Protein AF-X1MS40-F1 (afdb_monomer)

Radius of gyration: 13.95 Å; Cα contacts (8 Å, |Δi|>4): 149; chains: 1; bounding box: 38×34×34 Å

Structure (mmCIF, N/CA/C/O backbone):
data_AF-X1MS40-F1
#
_entry.id   AF-X1MS40-F1
#
loop_
_atom_site.group_PDB
_atom_site.id
_atom_site.type_symbol
_atom_site.label_atom_id
_atom_site.label_alt_id
_atom_site.label_comp_id
_atom_site.label_asym_id
_atom_site.label_entity_id
_atom_site.label_seq_id
_atom_site.pdbx_PDB_ins_code
_atom_site.Cartn_x
_atom_site.Cartn_y
_atom_site.Cartn_z
_atom_site.occupancy
_atom_site.B_iso_or_equiv
_atom_site.auth_seq_id
_atom_site.auth_comp_id
_atom_site.auth_asym_id
_atom_site.auth_atom_id
_atom_site.pdbx_PDB_model_num
ATOM 1 N N . MET A 1 1 ? -10.978 -19.284 -6.920 1.00 46.62 1 MET A N 1
ATOM 2 C CA . MET A 1 1 ? -9.759 -20.049 -7.272 1.00 46.62 1 MET A CA 1
ATOM 3 C C . MET A 1 1 ? -8.604 -19.057 -7.300 1.00 46.62 1 MET A C 1
ATOM 5 O O . MET A 1 1 ? -8.518 -18.299 -8.253 1.00 46.62 1 MET A O 1
ATOM 9 N N . ALA A 1 2 ? -7.785 -19.003 -6.249 1.00 55.41 2 ALA A N 1
ATOM 10 C CA . ALA A 1 2 ? -6.669 -18.055 -6.115 1.00 55.41 2 ALA A CA 1
ATOM 11 C C . ALA A 1 2 ? -5.334 -18.782 -5.861 1.00 55.41 2 ALA A C 1
ATOM 13 O O . ALA A 1 2 ? -4.418 -18.236 -5.257 1.00 55.41 2 ALA A O 1
ATOM 14 N N . ASP A 1 3 ? -5.210 -20.031 -6.309 1.00 54.56 3 ASP A N 1
ATOM 15 C CA . ASP A 1 3 ? -4.185 -20.942 -5.786 1.00 54.56 3 ASP A CA 1
ATOM 16 C C . ASP A 1 3 ? -2.796 -20.800 -6.429 1.00 54.56 3 ASP A C 1
ATOM 18 O O . ASP A 1 3 ? -1.994 -21.716 -6.300 1.00 54.56 3 ASP A O 1
ATOM 22 N N . ASN A 1 4 ? -2.472 -19.695 -7.121 1.00 70.81 4 ASN A N 1
ATOM 23 C CA . ASN A 1 4 ? -1.111 -19.490 -7.655 1.00 70.81 4 ASN A CA 1
ATOM 24 C C . ASN A 1 4 ? -0.761 -18.044 -8.069 1.00 70.81 4 ASN A C 1
ATOM 26 O O . ASN A 1 4 ? -0.018 -17.832 -9.029 1.00 70.81 4 ASN A O 1
ATOM 30 N N . VAL A 1 5 ? -1.268 -17.021 -7.375 1.00 82.62 5 VAL A N 1
ATOM 31 C CA . VAL A 1 5 ? -0.766 -15.655 -7.610 1.00 82.62 5 VAL A CA 1
ATOM 32 C C . VAL A 1 5 ? 0.569 -15.478 -6.885 1.00 82.62 5 VAL A C 1
ATOM 34 O O . VAL A 1 5 ? 0.642 -15.580 -5.665 1.00 82.62 5 VAL A O 1
ATOM 37 N N . SER A 1 6 ? 1.635 -15.203 -7.640 1.00 90.00 6 SER A N 1
ATOM 38 C CA . SER A 1 6 ? 2.939 -14.828 -7.087 1.00 90.00 6 SER A CA 1
ATOM 39 C C . SER A 1 6 ? 3.098 -13.313 -7.136 1.00 90.00 6 SER A C 1
ATOM 41 O O . SER A 1 6 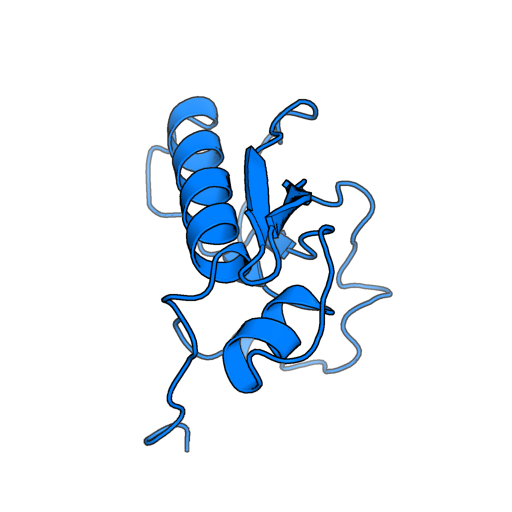? 3.209 -12.741 -8.218 1.00 90.00 6 SER A O 1
ATOM 43 N N . PHE A 1 7 ? 3.163 -12.671 -5.972 1.00 94.94 7 PHE A N 1
ATOM 44 C CA . PHE A 1 7 ? 3.376 -11.230 -5.873 1.00 94.94 7 PHE A CA 1
A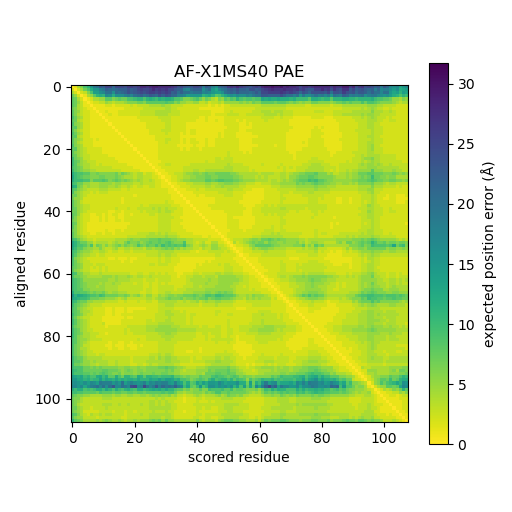TOM 45 C C . PHE A 1 7 ? 4.853 -10.833 -5.870 1.00 94.94 7 PHE A C 1
ATOM 47 O O . PHE A 1 7 ? 5.707 -11.467 -5.245 1.00 94.94 7 PHE A O 1
ATOM 54 N N . HIS A 1 8 ? 5.143 -9.699 -6.499 1.00 96.50 8 HIS A N 1
ATOM 55 C CA . HIS A 1 8 ? 6.433 -9.024 -6.474 1.00 96.50 8 HIS A CA 1
ATOM 56 C C . HIS A 1 8 ? 6.586 -8.194 -5.190 1.00 96.50 8 HIS A C 1
ATOM 58 O O . HIS A 1 8 ? 6.509 -6.972 -5.195 1.00 96.50 8 HIS A O 1
ATOM 64 N N . THR A 1 9 ? 6.824 -8.868 -4.063 1.00 95.81 9 THR A N 1
ATOM 65 C CA . THR A 1 9 ? 6.884 -8.243 -2.722 1.00 95.81 9 THR A CA 1
ATOM 66 C C . THR A 1 9 ? 8.265 -7.713 -2.316 1.00 95.81 9 THR A C 1
ATOM 68 O O . THR A 1 9 ? 8.450 -7.266 -1.182 1.00 95.81 9 THR A O 1
ATOM 71 N N . ARG A 1 10 ? 9.247 -7.787 -3.223 1.00 96.69 10 ARG A N 1
ATOM 72 C CA . ARG A 1 10 ? 10.654 -7.407 -2.988 1.00 96.69 10 ARG A CA 1
ATOM 73 C C . ARG A 1 10 ? 11.120 -6.207 -3.816 1.00 96.69 10 ARG A C 1
ATOM 75 O O . ARG A 1 10 ? 12.311 -5.924 -3.834 1.00 96.69 10 ARG A O 1
ATOM 82 N N . THR A 1 11 ? 10.213 -5.544 -4.529 1.00 97.38 11 THR A N 1
ATOM 83 C CA . THR A 1 11 ? 10.528 -4.273 -5.191 1.00 97.38 11 THR A CA 1
ATOM 84 C C . THR A 1 11 ? 10.644 -3.160 -4.154 1.00 97.38 11 THR A C 1
ATOM 86 O O . THR A 1 11 ? 10.080 -3.258 -3.058 1.00 97.38 11 THR A O 1
ATOM 89 N N . ALA A 1 12 ? 11.324 -2.071 -4.501 1.00 97.75 12 ALA A N 1
ATOM 90 C CA . ALA A 1 12 ? 11.439 -0.894 -3.648 1.00 97.75 12 ALA A CA 1
ATOM 91 C C . ALA A 1 12 ? 10.059 -0.345 -3.244 1.00 97.75 12 ALA A C 1
ATOM 93 O O . ALA A 1 12 ? 9.843 -0.002 -2.079 1.00 97.75 12 ALA A O 1
ATOM 94 N N . LEU A 1 13 ? 9.102 -0.328 -4.181 1.00 97.62 13 LEU A N 1
ATOM 95 C CA . LEU A 1 13 ? 7.726 0.101 -3.917 1.00 97.62 13 LEU A CA 1
ATOM 96 C C . LEU A 1 13 ? 6.987 -0.853 -2.973 1.00 97.62 13 LEU A C 1
ATOM 98 O O . LEU A 1 13 ? 6.352 -0.390 -2.027 1.00 97.62 13 LEU A O 1
ATOM 102 N N . ALA A 1 14 ? 7.106 -2.170 -3.159 1.00 97.31 14 ALA A N 1
ATOM 103 C CA . ALA A 1 14 ? 6.468 -3.140 -2.270 1.00 97.31 14 ALA A CA 1
ATOM 104 C C . ALA A 1 14 ? 7.054 -3.095 -0.847 1.00 97.31 14 ALA A C 1
ATOM 106 O O . ALA A 1 14 ? 6.328 -3.187 0.146 1.00 97.31 14 ALA A O 1
ATOM 107 N N . GLU A 1 15 ? 8.367 -2.906 -0.716 1.00 97.88 15 GLU A N 1
ATOM 108 C CA . GLU A 1 15 ? 8.994 -2.706 0.590 1.00 97.88 15 GLU A CA 1
ATOM 109 C C . GLU A 1 15 ? 8.576 -1.383 1.237 1.00 97.88 15 GLU A C 1
ATOM 111 O O . GLU A 1 15 ? 8.334 -1.338 2.447 1.00 97.88 15 GLU A O 1
ATOM 116 N N . GLY A 1 16 ? 8.457 -0.315 0.448 1.00 97.69 16 GLY A N 1
ATOM 117 C CA . GLY A 1 16 ? 7.942 0.971 0.903 1.00 97.69 16 GLY A CA 1
ATOM 118 C C . GLY A 1 16 ? 6.493 0.888 1.383 1.00 97.69 16 GLY A C 1
ATOM 119 O O . GLY A 1 16 ? 6.185 1.378 2.467 1.00 97.69 16 GLY A O 1
ATOM 120 N N . LEU A 1 17 ? 5.632 0.171 0.658 1.00 97.75 17 LEU A N 1
ATOM 121 C CA . LEU A 1 17 ? 4.257 -0.120 1.067 1.00 97.75 17 LEU A CA 1
ATOM 122 C C . LEU A 1 17 ? 4.212 -0.843 2.422 1.00 97.75 17 LEU A C 1
ATOM 124 O O . LEU A 1 17 ? 3.475 -0.450 3.327 1.00 97.75 17 LEU A O 1
ATOM 128 N N . ARG A 1 18 ? 5.053 -1.869 2.609 1.00 97.19 18 ARG A N 1
ATOM 129 C CA . ARG A 1 18 ? 5.163 -2.582 3.896 1.00 97.19 18 ARG A CA 1
ATOM 130 C C . ARG A 1 18 ? 5.627 -1.661 5.022 1.00 97.19 18 ARG A C 1
ATOM 132 O O . ARG A 1 18 ? 5.148 -1.788 6.148 1.00 97.19 18 ARG A O 1
ATOM 139 N N . LYS A 1 19 ? 6.564 -0.748 4.752 1.00 97.75 19 LYS A N 1
ATOM 140 C CA . LYS A 1 19 ? 7.002 0.263 5.729 1.00 97.75 19 LYS A CA 1
ATOM 141 C C . LYS A 1 19 ? 5.864 1.226 6.073 1.00 97.75 19 LYS A C 1
ATOM 143 O O . LYS A 1 19 ? 5.683 1.510 7.254 1.00 97.75 19 LYS A O 1
ATOM 148 N N . LEU A 1 20 ? 5.082 1.665 5.086 1.00 96.88 20 LEU A N 1
ATOM 149 C CA . LEU A 1 20 ? 3.936 2.553 5.286 1.00 96.88 20 LEU A CA 1
ATOM 150 C C . LEU A 1 20 ? 2.900 1.907 6.212 1.00 96.88 20 LEU A C 1
ATOM 152 O O . LEU A 1 20 ? 2.532 2.501 7.225 1.00 96.88 20 LEU A O 1
ATOM 156 N N . PHE A 1 21 ? 2.514 0.654 5.953 1.00 95.62 21 PHE A N 1
ATOM 157 C CA . PHE A 1 21 ? 1.565 -0.051 6.819 1.00 95.62 21 PHE A CA 1
ATOM 158 C C . PHE A 1 21 ? 2.107 -0.325 8.224 1.00 95.62 21 PHE A C 1
ATOM 160 O O . PHE A 1 21 ? 1.359 -0.196 9.188 1.00 95.62 21 PHE A O 1
ATOM 167 N N . LYS A 1 22 ? 3.407 -0.608 8.379 1.00 94.50 22 LYS A N 1
ATOM 168 C CA . LYS A 1 22 ? 4.030 -0.724 9.710 1.00 94.50 22 LYS A CA 1
ATOM 169 C C . LYS A 1 22 ? 3.993 0.590 10.491 1.00 94.50 22 LYS A C 1
ATOM 171 O O . LYS A 1 22 ? 3.753 0.576 11.695 1.00 94.50 22 LYS A O 1
ATOM 176 N N . GLN A 1 23 ? 4.228 1.727 9.832 1.00 95.12 23 GLN A N 1
ATOM 177 C CA . GLN A 1 23 ? 4.106 3.032 10.486 1.00 95.12 23 GLN A CA 1
ATOM 178 C C . GLN A 1 23 ? 2.653 3.329 10.875 1.00 95.12 23 GLN A C 1
ATOM 180 O O . GLN A 1 23 ? 2.408 3.814 11.979 1.00 95.12 23 GLN A O 1
ATOM 185 N N . LEU A 1 24 ? 1.692 3.009 10.002 1.00 94.12 24 LEU A N 1
ATOM 186 C CA . LEU A 1 24 ? 0.267 3.145 10.309 1.00 94.12 24 LEU A CA 1
ATOM 187 C C . LEU A 1 24 ? -0.132 2.282 11.506 1.00 94.12 24 LEU A C 1
ATOM 189 O O . LEU A 1 24 ? -0.736 2.799 12.438 1.00 94.12 24 LEU A O 1
ATOM 193 N N . GLU A 1 25 ? 0.250 1.005 11.531 1.00 92.88 25 GLU A N 1
ATOM 194 C CA . GLU A 1 25 ? -0.028 0.093 12.647 1.00 92.88 25 GLU A CA 1
ATOM 195 C C . GLU A 1 25 ? 0.456 0.672 13.986 1.00 92.88 25 GLU A C 1
ATOM 197 O O . GLU A 1 25 ? -0.308 0.740 14.953 1.00 92.88 25 GLU A O 1
ATOM 202 N N . GLN A 1 26 ? 1.699 1.166 14.025 1.00 92.19 26 GLN A N 1
ATOM 203 C CA . GLN A 1 26 ? 2.286 1.780 15.219 1.00 92.19 26 GLN A CA 1
ATOM 204 C C . GLN A 1 26 ? 1.532 3.040 15.659 1.00 92.19 26 GLN A C 1
ATOM 206 O O . GLN A 1 26 ? 1.269 3.220 16.849 1.00 92.19 26 GLN A O 1
ATOM 211 N N . ARG A 1 27 ? 1.166 3.916 14.715 1.00 93.44 27 ARG A N 1
ATOM 212 C CA . ARG A 1 27 ? 0.489 5.187 15.018 1.00 93.44 27 ARG A CA 1
ATOM 213 C C . ARG A 1 27 ? -0.974 4.999 15.408 1.00 93.44 27 ARG A C 1
ATOM 215 O O . ARG A 1 27 ? -1.473 5.730 16.257 1.00 93.44 27 ARG A O 1
ATOM 222 N N . LEU A 1 28 ? -1.653 4.016 14.823 1.00 92.44 28 LEU A N 1
ATOM 223 C CA . LEU A 1 28 ? -3.064 3.748 15.090 1.00 92.44 28 LEU A CA 1
ATOM 224 C C . LEU A 1 28 ? -3.299 3.055 16.438 1.00 92.44 28 LEU A C 1
ATOM 226 O O . LEU A 1 28 ? -4.431 3.062 16.919 1.00 92.44 28 LEU A O 1
ATOM 230 N N . SER A 1 29 ? -2.257 2.487 17.067 1.00 88.75 29 SER A N 1
ATOM 231 C CA . SER A 1 29 ? -2.360 1.805 18.370 1.00 88.75 29 SER A CA 1
ATOM 232 C C . SER A 1 29 ? -3.515 0.793 18.405 1.00 88.75 29 SER A C 1
ATOM 234 O O . SER A 1 29 ? -4.340 0.778 19.326 1.00 88.75 29 SER A O 1
ATOM 236 N N . LEU A 1 30 ? -3.613 -0.015 17.345 1.00 88.19 30 LEU A N 1
ATOM 237 C CA . LEU A 1 30 ? -4.723 -0.939 17.132 1.00 88.19 30 LEU A CA 1
ATOM 238 C C . LEU A 1 30 ? -4.810 -1.962 18.275 1.00 88.19 30 LEU A C 1
ATOM 240 O O . LEU A 1 30 ? -3.814 -2.547 18.690 1.00 88.19 30 LEU A O 1
ATOM 244 N N . ARG A 1 31 ? -6.027 -2.206 18.774 1.00 88.50 31 ARG A N 1
ATOM 245 C CA . ARG A 1 31 ? -6.287 -3.224 19.815 1.00 88.50 31 ARG A CA 1
ATOM 246 C C . ARG A 1 31 ? -6.508 -4.624 19.246 1.00 88.50 31 ARG A C 1
ATOM 248 O O . ARG A 1 31 ? -6.494 -5.599 19.989 1.00 88.50 31 ARG A O 1
ATOM 255 N N . GLN A 1 32 ? -6.765 -4.700 17.949 1.00 90.88 32 GLN A N 1
ATOM 256 C CA . GLN A 1 32 ? -7.030 -5.916 17.197 1.00 90.88 32 GLN A CA 1
ATOM 257 C C . GLN A 1 32 ? -6.552 -5.713 15.754 1.00 90.88 32 GLN A C 1
ATOM 259 O O . GLN A 1 32 ? -6.473 -4.559 15.318 1.00 90.88 32 GLN A O 1
ATOM 264 N N . PRO A 1 33 ? -6.257 -6.789 15.007 1.00 93.00 33 PRO A N 1
ATOM 265 C CA . PRO A 1 33 ? -5.922 -6.683 13.592 1.00 93.00 33 PRO A CA 1
ATOM 266 C C . PRO A 1 33 ? -6.995 -5.918 12.807 1.00 93.00 33 PRO A C 1
ATOM 268 O O . PRO A 1 33 ? -8.191 -6.071 13.063 1.00 93.00 33 PRO A O 1
ATOM 271 N N . LEU A 1 34 ? -6.556 -5.101 11.851 1.00 93.94 34 LEU A N 1
ATOM 272 C CA . LEU A 1 34 ? -7.420 -4.343 10.951 1.00 93.94 34 LEU A CA 1
ATOM 273 C C . LEU A 1 34 ? -7.128 -4.774 9.517 1.00 93.94 34 LEU A C 1
ATOM 275 O O . LEU A 1 34 ? -6.019 -4.570 9.028 1.00 93.94 34 LEU A O 1
ATOM 279 N N . THR A 1 35 ? -8.121 -5.362 8.856 1.00 94.94 35 THR A N 1
ATOM 280 C CA . THR A 1 35 ? -8.022 -5.696 7.433 1.00 94.94 35 THR A CA 1
ATOM 281 C C . THR A 1 35 ? -7.998 -4.416 6.606 1.00 94.94 35 THR A C 1
ATOM 283 O O . THR A 1 35 ? -8.790 -3.499 6.843 1.00 94.94 35 THR A O 1
ATOM 286 N N . VAL A 1 36 ? -7.089 -4.373 5.634 1.00 94.94 36 VAL A N 1
ATOM 287 C CA . VAL A 1 36 ? -6.965 -3.285 4.667 1.00 94.94 36 VAL A CA 1
ATOM 288 C C . VAL A 1 36 ? -7.040 -3.875 3.265 1.00 94.94 36 VAL A C 1
ATOM 290 O O . VAL A 1 36 ? -6.277 -4.786 2.946 1.00 94.94 36 VAL A O 1
ATOM 293 N N . TYR A 1 37 ? -7.939 -3.353 2.438 1.00 94.69 37 TYR A N 1
ATOM 294 C CA . TYR A 1 37 ? -8.054 -3.717 1.030 1.00 94.69 37 TYR A CA 1
ATOM 295 C C . TYR A 1 37 ? -7.245 -2.731 0.199 1.00 94.69 37 TYR A C 1
ATOM 297 O O . TYR A 1 37 ? -7.516 -1.532 0.215 1.00 94.69 37 TYR A O 1
ATOM 305 N N . LEU A 1 38 ? -6.235 -3.240 -0.501 1.00 94.75 38 LEU A N 1
ATOM 306 C CA . LEU A 1 38 ? -5.379 -2.458 -1.383 1.00 94.75 38 LEU A CA 1
ATOM 307 C C . LEU A 1 38 ? -5.953 -2.458 -2.799 1.00 94.75 38 LEU A C 1
ATOM 309 O O . LEU A 1 38 ? -6.262 -3.516 -3.348 1.00 94.75 38 LEU A O 1
ATOM 313 N N . ALA A 1 39 ? -6.016 -1.284 -3.413 1.00 93.25 39 ALA A N 1
ATOM 314 C CA . ALA A 1 39 ? -6.491 -1.108 -4.773 1.00 93.25 39 ALA A CA 1
ATOM 315 C C . ALA A 1 39 ? -5.495 -0.293 -5.613 1.00 93.25 39 ALA A C 1
ATOM 317 O O . ALA A 1 39 ? -4.340 -0.066 -5.236 1.00 93.25 39 ALA A O 1
ATOM 318 N N . GLY A 1 40 ? -5.944 0.106 -6.801 1.00 92.25 40 GLY A N 1
ATOM 319 C CA . GLY A 1 40 ? -5.248 1.094 -7.610 1.00 92.25 40 GLY A CA 1
ATOM 320 C C . GLY A 1 40 ? -3.921 0.618 -8.189 1.00 92.25 40 GLY A C 1
ATOM 321 O O . GLY A 1 40 ? -3.691 -0.567 -8.456 1.00 92.25 40 GLY A O 1
ATOM 322 N N . GLY A 1 41 ? -3.038 1.581 -8.448 1.00 94.56 41 GLY A N 1
ATOM 323 C CA . GLY A 1 41 ? -1.761 1.301 -9.093 1.00 94.56 41 GLY A CA 1
ATOM 324 C C . GLY A 1 41 ? -0.857 0.401 -8.257 1.00 94.56 41 GLY A C 1
ATOM 325 O O . GLY A 1 41 ? -0.135 -0.419 -8.824 1.00 94.56 41 GLY A O 1
ATOM 326 N N . MET A 1 42 ? -0.919 0.534 -6.930 1.00 95.75 42 MET A N 1
ATOM 327 C CA . MET A 1 42 ? -0.048 -0.199 -6.021 1.00 95.75 42 MET A CA 1
ATOM 328 C C . MET A 1 42 ? -0.420 -1.683 -5.997 1.00 95.75 42 MET A C 1
ATOM 330 O O . MET A 1 42 ? 0.465 -2.533 -6.071 1.00 95.75 42 MET A O 1
ATOM 334 N N . ALA A 1 43 ? -1.718 -2.012 -6.020 1.00 94.38 43 ALA A N 1
ATOM 335 C CA . ALA A 1 43 ? -2.164 -3.391 -6.209 1.00 94.38 43 ALA A CA 1
ATOM 336 C C . ALA A 1 43 ? -1.635 -3.972 -7.533 1.00 94.38 43 ALA A C 1
ATOM 338 O O . ALA A 1 43 ? -1.025 -5.038 -7.543 1.00 94.38 43 ALA A O 1
ATOM 339 N N . VAL A 1 44 ? -1.775 -3.242 -8.648 1.00 94.69 44 VAL A N 1
ATOM 340 C CA . VAL A 1 44 ? -1.255 -3.669 -9.965 1.00 94.69 44 VAL A CA 1
ATOM 341 C C . VAL A 1 44 ? 0.271 -3.829 -9.957 1.00 94.69 44 VAL A C 1
ATOM 343 O O . VAL A 1 44 ? 0.800 -4.734 -10.610 1.00 94.69 44 VAL A O 1
ATOM 346 N N . HIS A 1 45 ? 0.997 -2.985 -9.218 1.00 96.50 45 HIS A N 1
ATOM 347 C CA . HIS A 1 45 ? 2.444 -3.111 -9.063 1.00 96.50 45 HIS A CA 1
ATOM 348 C C . HIS A 1 45 ? 2.823 -4.457 -8.437 1.00 96.50 45 HIS A C 1
ATOM 350 O O . HIS A 1 45 ? 3.707 -5.132 -8.958 1.00 96.50 45 HIS A O 1
ATOM 356 N N . LEU A 1 46 ? 2.124 -4.897 -7.387 1.00 96.00 46 LEU A N 1
ATOM 357 C CA . LEU A 1 46 ? 2.401 -6.190 -6.754 1.00 96.00 46 LEU A CA 1
ATOM 358 C C . LEU A 1 46 ? 2.241 -7.367 -7.725 1.00 96.00 46 LEU A C 1
ATOM 360 O O . LEU A 1 46 ? 3.001 -8.327 -7.638 1.00 96.00 46 LEU A O 1
ATOM 364 N N . TYR A 1 47 ? 1.312 -7.291 -8.679 1.00 94.94 47 TYR A N 1
ATOM 365 C CA . TYR A 1 47 ? 1.149 -8.322 -9.711 1.00 94.94 47 TYR A CA 1
ATOM 366 C C . TYR A 1 47 ? 2.219 -8.284 -10.809 1.00 94.94 47 TYR A C 1
ATOM 368 O O . TYR A 1 47 ? 2.498 -9.315 -11.411 1.00 94.94 47 TYR A O 1
ATOM 376 N N . THR A 1 48 ? 2.784 -7.113 -11.121 1.00 95.44 48 THR A N 1
ATOM 377 C CA . THR A 1 48 ? 3.513 -6.909 -12.392 1.00 95.44 48 THR A CA 1
ATOM 378 C C . THR A 1 48 ? 4.949 -6.416 -12.247 1.00 95.44 48 THR A C 1
ATOM 380 O O . THR A 1 48 ? 5.678 -6.404 -13.238 1.00 95.44 48 THR A O 1
ATOM 383 N N . ALA A 1 49 ? 5.334 -5.910 -11.073 1.00 95.25 49 ALA A N 1
ATOM 384 C CA . ALA A 1 49 ? 6.554 -5.132 -10.824 1.00 95.25 49 ALA A CA 1
ATOM 385 C C . ALA A 1 49 ? 6.778 -3.921 -11.757 1.00 95.25 49 ALA A C 1
ATOM 387 O O . ALA A 1 49 ? 7.832 -3.298 -11.703 1.00 95.25 49 ALA A O 1
ATOM 388 N N . SER A 1 50 ? 5.819 -3.583 -12.626 1.00 91.75 50 SER A N 1
ATOM 389 C CA . SER A 1 50 ? 6.058 -2.694 -13.773 1.00 91.75 50 SER A CA 1
ATOM 390 C C . SER A 1 50 ? 5.358 -1.344 -13.642 1.00 91.75 50 SER A C 1
ATOM 392 O O . SER A 1 50 ? 5.848 -0.337 -14.147 1.00 91.75 50 SER A O 1
ATOM 394 N N . ARG A 1 51 ? 4.199 -1.291 -12.972 1.00 89.56 51 ARG A N 1
ATOM 395 C CA . ARG A 1 51 ? 3.464 -0.034 -12.780 1.00 89.56 51 ARG A CA 1
ATOM 396 C C . ARG A 1 51 ? 4.087 0.773 -11.648 1.00 89.56 51 ARG A C 1
ATOM 398 O O . ARG A 1 51 ? 4.034 0.344 -10.505 1.00 89.56 51 ARG A O 1
ATOM 405 N N . VAL A 1 52 ? 4.630 1.945 -11.949 1.00 87.50 52 VAL A N 1
ATOM 406 C CA . VAL A 1 52 ? 5.163 2.864 -10.935 1.00 87.50 52 VAL A CA 1
ATOM 407 C C . VAL A 1 52 ? 4.063 3.838 -10.511 1.00 87.50 52 VAL A C 1
ATOM 409 O O . VAL A 1 52 ? 3.447 4.497 -11.344 1.00 87.50 52 VAL A O 1
ATOM 412 N N . THR A 1 53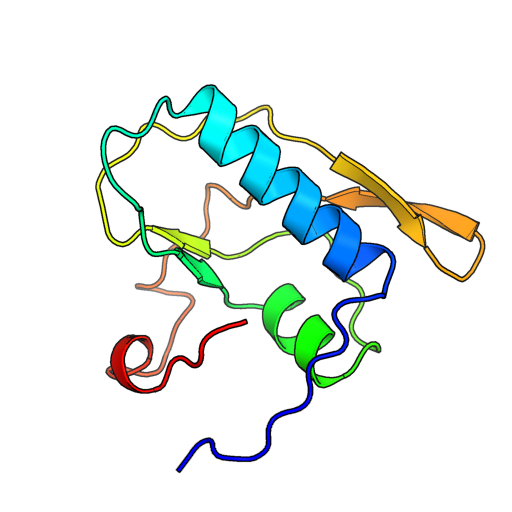 ? 3.794 3.884 -9.213 1.00 92.12 53 THR A N 1
ATOM 413 C CA . THR A 1 53 ? 2.819 4.750 -8.532 1.00 92.12 53 THR A CA 1
ATOM 414 C C . THR A 1 53 ? 3.269 4.876 -7.083 1.00 92.12 53 THR A C 1
ATOM 416 O O . THR A 1 53 ? 3.972 3.999 -6.569 1.00 92.12 53 THR A O 1
ATOM 419 N N . THR A 1 54 ? 2.920 5.982 -6.444 1.00 94.50 54 THR A N 1
ATOM 420 C CA . THR A 1 54 ? 3.360 6.295 -5.083 1.00 94.50 54 THR A CA 1
ATOM 421 C C . THR A 1 54 ? 2.202 6.563 -4.128 1.00 94.50 54 THR A C 1
ATOM 423 O O . THR A 1 54 ? 2.377 6.461 -2.915 1.00 94.50 54 THR A O 1
ATOM 426 N N . ASP A 1 55 ? 1.021 6.836 -4.667 1.00 95.19 55 ASP A N 1
ATOM 427 C CA . ASP A 1 55 ? -0.256 6.843 -3.978 1.00 95.19 55 ASP A CA 1
ATOM 428 C C . ASP A 1 55 ? -0.704 5.415 -3.627 1.00 95.19 55 ASP A C 1
ATOM 430 O O . ASP A 1 55 ? -0.734 4.503 -4.457 1.00 95.19 55 ASP A O 1
ATOM 434 N N . VAL A 1 56 ? -1.027 5.213 -2.351 1.00 95.69 56 VAL A N 1
ATOM 435 C CA . VAL A 1 56 ? -1.602 3.972 -1.834 1.00 95.69 56 VAL A CA 1
ATOM 436 C C . VAL A 1 56 ? -3.101 4.168 -1.685 1.00 95.69 56 VAL A C 1
ATOM 438 O O . VAL A 1 56 ? -3.560 4.815 -0.744 1.00 95.69 56 VAL A O 1
ATOM 441 N N . ASP A 1 57 ? -3.842 3.562 -2.603 1.00 94.44 57 ASP A N 1
ATOM 442 C CA . ASP A 1 57 ? -5.295 3.453 -2.568 1.00 94.44 57 ASP A CA 1
ATOM 443 C C . ASP A 1 57 ? -5.700 2.305 -1.645 1.00 94.44 57 ASP A C 1
ATOM 445 O O . ASP A 1 57 ? -5.443 1.134 -1.951 1.00 94.44 57 ASP A O 1
ATOM 449 N N . ALA A 1 58 ? -6.307 2.621 -0.502 1.00 93.75 58 ALA A N 1
ATOM 450 C CA . ALA A 1 58 ? -6.658 1.607 0.480 1.00 93.75 58 ALA A CA 1
ATOM 451 C C . ALA A 1 58 ? -7.974 1.884 1.206 1.00 93.75 58 ALA A C 1
ATOM 453 O O . ALA A 1 58 ? -8.250 2.999 1.647 1.00 93.75 58 ALA A O 1
ATOM 454 N N . GLU A 1 59 ? -8.748 0.822 1.412 1.00 93.31 59 GLU A N 1
ATOM 455 C CA . GLU A 1 59 ? -9.912 0.818 2.291 1.00 93.31 59 GLU A CA 1
ATOM 456 C C . GLU A 1 59 ? -9.613 0.063 3.585 1.00 93.31 59 GLU A C 1
ATOM 458 O O . GLU A 1 59 ? -9.050 -1.028 3.576 1.00 93.31 59 GLU A O 1
ATOM 463 N N . PHE A 1 60 ? -10.059 0.617 4.709 1.00 93.56 60 PHE A N 1
ATOM 464 C CA . PHE A 1 60 ? -9.911 0.015 6.027 1.00 93.56 60 PHE A CA 1
ATOM 465 C C . PHE A 1 60 ? -11.238 -0.624 6.446 1.00 93.56 60 PHE A C 1
ATOM 467 O O . PHE A 1 60 ? -12.251 0.068 6.539 1.00 93.56 60 PHE A O 1
ATOM 474 N N . ALA A 1 61 ? -11.231 -1.915 6.793 1.00 92.75 61 ALA A N 1
ATOM 475 C CA . ALA A 1 61 ? -12.417 -2.671 7.228 1.00 92.75 61 ALA A CA 1
ATOM 476 C C . ALA A 1 61 ? -12.918 -2.287 8.642 1.00 92.75 61 ALA A C 1
ATOM 478 O O . ALA A 1 61 ? -13.532 -3.077 9.359 1.00 92.75 61 ALA A O 1
ATOM 479 N N . GLY A 1 62 ? -12.614 -1.071 9.087 1.00 91.25 62 GLY A N 1
ATOM 480 C CA . GLY A 1 62 ? -12.902 -0.554 10.411 1.00 91.25 62 GLY A CA 1
ATOM 481 C C . GLY A 1 62 ? -12.685 0.952 10.467 1.00 91.25 62 GLY A C 1
ATOM 482 O O . GLY A 1 62 ? -11.985 1.541 9.647 1.00 91.25 62 GLY A O 1
ATOM 483 N N . ARG A 1 63 ? -13.299 1.596 11.461 1.00 90.00 63 ARG A N 1
ATOM 484 C CA . ARG A 1 63 ? -13.181 3.045 11.648 1.00 90.00 63 ARG A CA 1
ATOM 485 C C . ARG A 1 63 ? -11.905 3.367 12.409 1.00 90.00 63 ARG A C 1
ATOM 487 O O . ARG A 1 63 ? -11.789 3.040 13.588 1.00 90.00 63 ARG A O 1
ATOM 494 N N . VAL A 1 64 ? -10.987 4.052 11.742 1.00 91.25 64 VAL A N 1
ATOM 495 C CA . VAL A 1 64 ? -9.743 4.559 12.321 1.00 91.25 64 VAL A CA 1
ATOM 496 C C . VAL A 1 64 ? -9.554 6.024 11.955 1.00 91.25 64 VAL A C 1
ATOM 498 O O . VAL A 1 64 ? -10.024 6.476 10.913 1.00 91.25 64 VAL A O 1
ATOM 501 N N . LEU A 1 6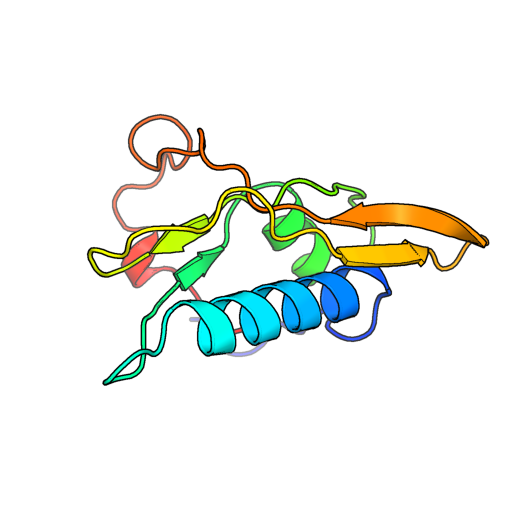5 ? -8.872 6.774 12.820 1.00 90.81 65 LEU A N 1
ATOM 502 C CA . LEU A 1 65 ? -8.431 8.125 12.496 1.00 90.81 65 LEU A CA 1
ATOM 503 C C . LEU A 1 65 ? -7.063 8.028 11.825 1.00 90.81 65 LEU A C 1
ATOM 505 O O . LEU A 1 65 ? -6.064 7.769 12.495 1.00 90.81 65 LEU A O 1
ATOM 509 N N . LEU A 1 66 ? -7.034 8.197 10.506 1.00 90.31 66 LEU A N 1
ATOM 510 C CA . LEU A 1 66 ? -5.800 8.085 9.741 1.00 90.31 66 LEU A CA 1
ATOM 511 C C . LEU A 1 66 ? -4.907 9.317 9.966 1.00 90.31 66 LE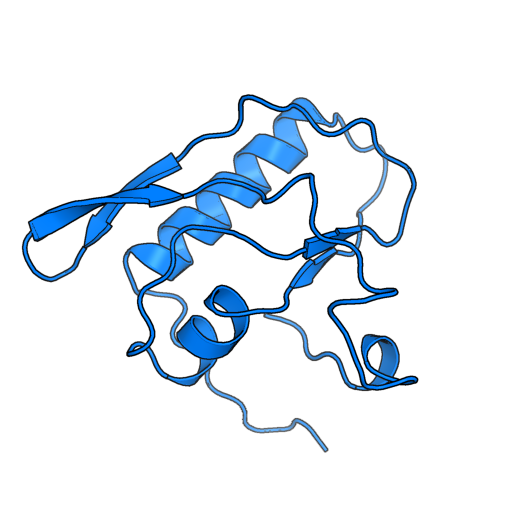U A C 1
ATOM 513 O O . LEU A 1 66 ? -5.378 10.446 9.801 1.00 90.31 66 LEU A O 1
ATOM 517 N N . PRO A 1 67 ? -3.626 9.132 10.326 1.00 89.56 67 PRO A N 1
ATOM 518 C CA . PRO A 1 67 ? -2.655 10.220 10.304 1.00 89.56 67 PRO A CA 1
ATOM 519 C C . PRO A 1 67 ? -2.420 10.688 8.858 1.00 89.56 67 PRO A C 1
ATOM 521 O O . PRO A 1 67 ? -2.278 9.868 7.954 1.00 89.56 67 PRO A O 1
ATOM 524 N N . GLN A 1 68 ? -2.365 12.003 8.639 1.00 82.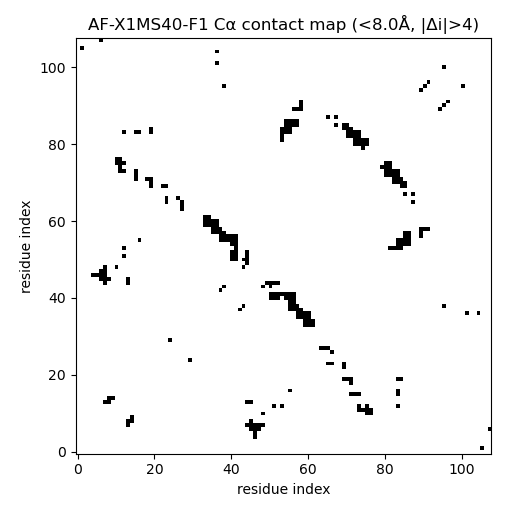44 68 GLN A N 1
ATOM 525 C CA . GLN A 1 68 ? -2.208 12.602 7.301 1.00 82.44 68 GLN A CA 1
ATOM 526 C C . GLN A 1 68 ? -0.742 12.720 6.848 1.00 82.44 68 GLN A C 1
ATOM 528 O O . GLN A 1 68 ? -0.470 13.079 5.709 1.00 82.44 68 GLN A O 1
ATOM 533 N N . ASP A 1 69 ? 0.205 12.438 7.738 1.00 88.50 69 ASP A N 1
ATOM 534 C CA . ASP A 1 69 ? 1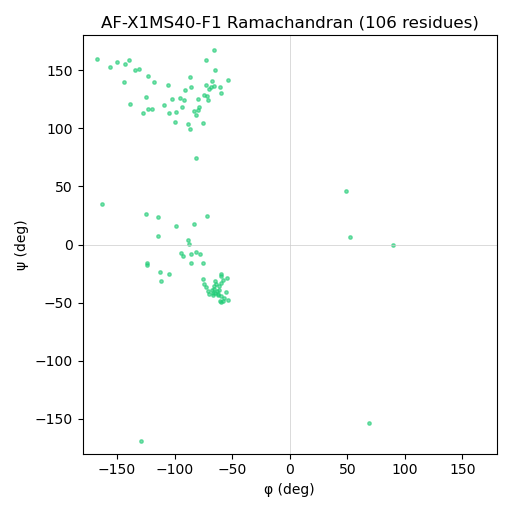.635 12.716 7.590 1.00 88.50 69 ASP A CA 1
ATOM 535 C C . ASP A 1 69 ? 2.492 11.438 7.522 1.00 88.50 69 ASP A C 1
ATOM 537 O O . ASP A 1 69 ? 3.677 11.448 7.860 1.00 88.50 69 ASP A O 1
ATOM 541 N N . VAL A 1 70 ? 1.902 10.310 7.114 1.00 91.50 70 VAL A N 1
ATOM 542 C CA . VAL A 1 70 ? 2.649 9.060 6.916 1.00 91.50 70 VAL A CA 1
ATOM 543 C C . VAL A 1 70 ? 3.218 9.032 5.507 1.00 91.50 70 VAL A C 1
ATOM 545 O O . VAL A 1 70 ? 2.529 8.703 4.543 1.00 91.50 70 VAL A O 1
ATOM 548 N N . LEU A 1 71 ? 4.499 9.380 5.422 1.00 95.94 71 LEU A N 1
ATOM 549 C CA . LEU A 1 71 ? 5.294 9.396 4.202 1.00 95.94 71 LEU A CA 1
ATOM 550 C C . LEU A 1 71 ? 6.451 8.404 4.334 1.00 95.94 71 LEU A C 1
ATOM 552 O O . LEU A 1 71 ? 7.078 8.298 5.393 1.00 95.94 71 LEU A O 1
ATOM 556 N N . VAL A 1 72 ? 6.741 7.675 3.258 1.00 97.75 72 VAL A N 1
ATOM 557 C CA . VAL A 1 72 ? 7.857 6.727 3.204 1.00 97.75 72 VAL A CA 1
ATOM 558 C C . VAL A 1 72 ? 8.725 7.019 1.994 1.00 97.75 72 VAL A C 1
ATOM 560 O O . VAL A 1 72 ? 8.317 6.778 0.860 1.00 97.75 72 VAL A O 1
ATOM 563 N N . ASP A 1 73 ? 9.951 7.465 2.248 1.00 97.94 73 ASP A N 1
ATOM 564 C CA . ASP A 1 73 ? 10.965 7.597 1.209 1.00 97.94 73 ASP A CA 1
ATOM 565 C C . ASP A 1 73 ? 11.427 6.217 0.726 1.00 97.94 73 ASP A C 1
ATOM 567 O O . ASP A 1 73 ? 11.750 5.318 1.516 1.00 97.94 73 ASP A O 1
ATOM 571 N N . VAL A 1 74 ? 11.499 6.062 -0.592 1.00 97.25 74 VAL A N 1
ATOM 572 C CA . VAL A 1 74 ? 12.070 4.896 -1.263 1.00 97.25 74 VAL A CA 1
ATOM 573 C C . VAL A 1 74 ? 12.978 5.344 -2.398 1.00 97.25 74 VAL A C 1
ATOM 575 O O . VAL A 1 74 ? 12.770 6.383 -3.016 1.00 97.25 74 VAL A O 1
ATOM 578 N N . VAL A 1 75 ? 13.992 4.538 -2.688 1.00 97.88 75 VAL A N 1
ATOM 579 C CA . VAL A 1 75 ? 14.803 4.683 -3.896 1.00 97.88 75 VAL A CA 1
ATOM 580 C C . VAL A 1 75 ? 14.449 3.505 -4.786 1.00 97.88 75 VAL A C 1
ATOM 582 O O . VAL A 1 75 ? 14.584 2.361 -4.352 1.00 97.88 75 VAL A O 1
ATOM 585 N N . LEU A 1 76 ? 13.938 3.790 -5.982 1.00 96.62 76 LEU A N 1
ATOM 586 C CA . LEU A 1 76 ? 13.578 2.773 -6.964 1.00 96.62 76 LEU A CA 1
ATOM 587 C C . LEU A 1 76 ? 14.818 2.020 -7.457 1.00 96.62 76 LEU A C 1
ATOM 589 O O . LEU A 1 76 ? 15.958 2.442 -7.256 1.00 96.62 76 LEU A O 1
ATOM 593 N N . GLU A 1 77 ? 14.591 0.908 -8.146 1.00 95.94 77 GLU A N 1
ATOM 594 C CA . GLU A 1 77 ? 15.639 0.046 -8.693 1.00 95.94 77 GLU A CA 1
ATOM 595 C C . GLU A 1 77 ? 16.565 0.775 -9.684 1.00 95.94 77 GLU A C 1
ATOM 597 O O . GLU A 1 77 ? 17.726 0.396 -9.832 1.00 95.94 77 GLU A O 1
ATOM 602 N N . ASP A 1 78 ? 16.078 1.836 -10.334 1.00 95.12 78 ASP A N 1
ATOM 603 C CA . ASP A 1 78 ? 16.849 2.695 -11.244 1.00 95.12 78 ASP A CA 1
ATOM 604 C C . ASP A 1 78 ? 17.584 3.856 -10.540 1.00 95.12 78 ASP A C 1
ATOM 606 O O . ASP A 1 78 ? 18.269 4.646 -11.190 1.00 95.12 78 ASP A O 1
ATOM 610 N N . GLY A 1 79 ? 17.468 3.957 -9.212 1.00 96.94 79 GLY A N 1
ATOM 611 C CA . GLY A 1 79 ? 18.065 5.017 -8.402 1.00 96.94 79 GLY A CA 1
ATOM 612 C C . GLY A 1 79 ? 17.181 6.254 -8.211 1.00 96.94 79 GLY A C 1
ATOM 613 O O . GLY A 1 79 ? 17.594 7.181 -7.512 1.00 96.94 79 GLY A O 1
ATOM 614 N N . THR A 1 80 ? 15.976 6.293 -8.786 1.00 97.00 80 THR A N 1
ATOM 615 C CA . THR A 1 80 ? 15.058 7.433 -8.653 1.00 97.00 80 THR A CA 1
ATOM 616 C C . THR A 1 80 ? 14.473 7.507 -7.236 1.00 97.00 80 THR A C 1
ATOM 618 O O . THR A 1 80 ? 13.852 6.539 -6.788 1.00 97.00 80 THR A O 1
ATOM 621 N N . PRO A 1 81 ? 14.607 8.635 -6.511 1.00 97.62 81 PRO A N 1
ATOM 622 C CA . PRO A 1 81 ? 13.938 8.820 -5.227 1.00 97.62 81 PRO A CA 1
ATOM 623 C C . PRO A 1 81 ? 12.433 9.053 -5.422 1.00 97.62 81 PRO A C 1
ATOM 625 O O . PRO A 1 81 ? 12.018 9.808 -6.301 1.00 97.62 81 PRO A O 1
ATOM 628 N N . GLN A 1 82 ? 11.618 8.421 -4.584 1.00 97.12 82 GLN A N 1
ATOM 629 C CA . GLN A 1 82 ? 10.161 8.536 -4.562 1.00 97.12 82 GLN A CA 1
ATOM 630 C C . GLN A 1 82 ? 9.651 8.579 -3.120 1.00 97.12 82 GLN A C 1
ATOM 632 O O . GLN A 1 82 ? 10.319 8.105 -2.201 1.00 97.12 82 GLN A O 1
ATOM 637 N N . VAL A 1 83 ? 8.442 9.106 -2.929 1.00 97.50 83 VAL A N 1
ATOM 638 C CA . VAL A 1 83 ? 7.771 9.152 -1.623 1.00 97.50 83 VAL A CA 1
ATOM 639 C C . VAL A 1 83 ? 6.435 8.446 -1.734 1.00 97.50 83 VAL A C 1
ATOM 641 O O . VAL A 1 83 ? 5.570 8.910 -2.468 1.00 97.50 83 VAL A O 1
ATOM 644 N N . ILE A 1 84 ? 6.263 7.352 -0.998 1.00 97.69 84 ILE A N 1
ATOM 645 C CA . ILE A 1 84 ? 4.995 6.627 -0.906 1.00 97.69 84 ILE A CA 1
ATOM 646 C C . ILE A 1 84 ? 4.126 7.267 0.177 1.00 97.69 84 ILE A C 1
ATOM 648 O O . ILE A 1 84 ? 4.611 7.547 1.277 1.00 97.69 84 ILE A O 1
ATOM 652 N N . TYR A 1 85 ? 2.844 7.466 -0.122 1.00 96.00 85 TYR A N 1
ATOM 653 C CA . TYR A 1 85 ? 1.871 8.061 0.790 1.00 96.00 85 TYR A CA 1
ATOM 654 C C . TYR A 1 85 ? 0.500 7.397 0.656 1.00 96.00 85 TYR A C 1
ATOM 656 O O . TYR A 1 85 ? 0.164 6.829 -0.379 1.00 96.00 85 TYR A O 1
ATOM 664 N N . LEU A 1 86 ? -0.301 7.469 1.717 1.00 94.88 86 LEU A N 1
ATOM 665 C CA . LEU A 1 86 ? -1.689 7.009 1.704 1.00 94.88 86 LEU A CA 1
ATOM 666 C C . LEU A 1 86 ? -2.575 8.066 1.034 1.00 94.88 86 LEU A C 1
ATOM 668 O O . LEU A 1 86 ? -2.582 9.213 1.490 1.00 94.88 86 LEU A O 1
ATOM 672 N N . ASP A 1 87 ? -3.343 7.701 0.004 1.00 93.12 87 ASP A N 1
ATOM 673 C CA . ASP A 1 87 ? -4.353 8.617 -0.527 1.00 93.12 87 ASP A CA 1
ATOM 674 C C . ASP A 1 87 ? -5.557 8.664 0.423 1.00 93.12 87 ASP A C 1
ATOM 676 O O . ASP A 1 87 ? -6.379 7.754 0.497 1.00 93.12 87 ASP A O 1
ATOM 680 N N . THR A 1 88 ? -5.662 9.757 1.175 1.00 89.88 88 THR A N 1
ATOM 681 C CA . THR A 1 88 ? -6.765 9.984 2.123 1.00 89.88 88 THR A CA 1
ATOM 682 C C . THR A 1 88 ? -8.068 10.430 1.455 1.00 89.88 88 THR A C 1
ATOM 684 O O . THR A 1 88 ? -9.097 10.489 2.128 1.00 89.88 88 THR A O 1
ATOM 687 N N . ASN A 1 89 ? -8.045 10.725 0.152 1.00 89.12 89 ASN A N 1
ATOM 688 C CA . ASN A 1 89 ? -9.239 11.022 -0.640 1.00 89.12 89 ASN A CA 1
ATOM 689 C C . ASN A 1 89 ? -9.786 9.788 -1.365 1.00 89.12 89 ASN A C 1
ATOM 691 O O . ASN A 1 89 ? -10.872 9.860 -1.948 1.00 89.12 89 ASN A O 1
ATOM 695 N N . TYR A 1 90 ? -9.064 8.666 -1.321 1.00 90.25 90 TYR A N 1
ATOM 696 C CA . TYR A 1 90 ? -9.522 7.413 -1.891 1.00 90.25 90 TYR A CA 1
ATOM 697 C C . TYR A 1 90 ? -10.835 6.968 -1.234 1.00 90.25 90 TYR A C 1
ATOM 699 O O . TYR A 1 90 ? -10.972 6.925 -0.009 1.00 90.25 90 TYR A O 1
ATOM 707 N N . ASN A 1 91 ? -11.820 6.627 -2.065 1.00 85.56 91 ASN A N 1
ATOM 708 C CA . ASN A 1 91 ? -13.122 6.156 -1.619 1.00 85.56 91 ASN A CA 1
ATOM 709 C C . ASN A 1 91 ? -13.583 4.989 -2.505 1.00 85.56 91 ASN A C 1
ATOM 711 O O . ASN A 1 91 ? -13.776 5.190 -3.712 1.00 85.56 91 ASN A O 1
ATOM 715 N N . PRO A 1 92 ? -13.837 3.800 -1.926 1.00 84.75 92 PRO A N 1
ATOM 716 C CA . PRO A 1 92 ? -14.258 2.625 -2.686 1.00 84.75 92 PRO A CA 1
ATOM 717 C C . PRO A 1 92 ? -15.569 2.851 -3.453 1.00 84.75 92 PRO A C 1
ATOM 719 O O . PRO A 1 92 ? -15.726 2.301 -4.533 1.00 84.75 92 PRO A O 1
ATOM 722 N N . THR A 1 93 ? -16.453 3.743 -2.987 1.00 81.56 93 THR A N 1
ATOM 723 C CA . THR A 1 93 ? -17.736 4.078 -3.644 1.00 81.56 93 THR A CA 1
ATOM 724 C C . THR A 1 93 ? -17.567 4.584 -5.082 1.00 81.56 93 THR A C 1
ATOM 726 O O . THR A 1 93 ? -18.463 4.405 -5.902 1.00 81.56 93 THR A O 1
ATOM 729 N N . PHE A 1 94 ? -16.445 5.246 -5.388 1.00 74.38 94 PHE A N 1
ATOM 730 C CA . PHE A 1 94 ? -16.165 5.789 -6.723 1.00 74.38 94 PHE A CA 1
ATOM 731 C C . PHE A 1 94 ? -14.999 5.091 -7.430 1.00 74.38 94 PHE A C 1
ATOM 733 O O . PHE A 1 94 ? -14.913 5.161 -8.654 1.00 74.38 94 PHE A O 1
ATOM 740 N N . ALA A 1 95 ? -14.089 4.462 -6.679 1.00 72.62 95 ALA A N 1
ATOM 741 C CA . ALA A 1 95 ? -12.831 3.940 -7.208 1.00 72.62 95 ALA A CA 1
ATOM 742 C C . ALA A 1 95 ? -12.798 2.409 -7.366 1.00 72.62 95 ALA A C 1
ATOM 744 O O . ALA A 1 95 ? -12.058 1.908 -8.214 1.00 72.62 95 ALA A O 1
ATOM 745 N N . LEU A 1 96 ? -13.591 1.660 -6.589 1.00 66.31 96 LEU A N 1
ATOM 746 C CA . LEU A 1 96 ? -13.751 0.212 -6.747 1.00 66.31 96 LEU A CA 1
ATOM 747 C C . LEU A 1 96 ? -15.102 -0.077 -7.392 1.00 66.31 96 LEU A C 1
ATOM 749 O O . LEU A 1 96 ? -16.155 0.173 -6.821 1.00 66.31 96 LEU A O 1
ATOM 753 N N . MET A 1 97 ? -15.052 -0.590 -8.620 1.00 65.06 97 MET A N 1
ATOM 754 C CA . MET A 1 97 ? -16.241 -0.785 -9.455 1.00 65.06 97 MET A CA 1
ATOM 755 C C . MET A 1 97 ? -16.868 -2.177 -9.314 1.00 65.06 97 MET A C 1
ATOM 757 O O . MET A 1 97 ? -17.943 -2.402 -9.861 1.00 65.06 97 MET A O 1
ATOM 761 N N . HIS A 1 98 ? -16.196 -3.119 -8.647 1.00 79.75 98 HIS A N 1
ATOM 762 C CA . HIS A 1 98 ? -16.704 -4.480 -8.480 1.00 79.75 98 HIS A CA 1
ATOM 763 C C . HIS A 1 98 ? -17.425 -4.594 -7.145 1.00 79.75 98 HIS A C 1
ATOM 765 O O . HIS A 1 98 ? -16.829 -4.264 -6.130 1.00 79.75 98 HIS A O 1
ATOM 771 N N . GLU A 1 99 ? -18.674 -5.053 -7.133 1.00 84.00 99 GLU A N 1
ATOM 772 C CA . GLU A 1 99 ? -19.489 -5.145 -5.913 1.00 84.00 99 GLU A CA 1
ATOM 773 C C . GLU A 1 99 ? -18.935 -6.153 -4.892 1.00 84.00 99 GLU A C 1
ATOM 775 O O . GLU A 1 99 ? -18.979 -5.892 -3.692 1.00 84.00 99 GLU A O 1
ATOM 780 N N . ASP A 1 100 ? -18.284 -7.218 -5.370 1.00 89.81 100 ASP A N 1
ATOM 781 C CA . ASP A 1 100 ? -17.757 -8.303 -4.529 1.00 89.81 100 ASP A CA 1
ATOM 782 C C . ASP A 1 100 ? -16.251 -8.182 -4.231 1.00 89.81 100 ASP A C 1
ATOM 784 O O . ASP A 1 100 ? -15.612 -9.142 -3.809 1.00 89.81 100 ASP A O 1
ATOM 788 N N . TYR A 1 101 ? -15.637 -7.009 -4.441 1.00 90.25 101 TYR A N 1
ATOM 789 C CA . TYR A 1 101 ? -14.175 -6.840 -4.329 1.00 90.25 101 TYR A CA 1
ATOM 790 C C . TYR A 1 101 ? -13.580 -7.296 -2.987 1.00 90.25 101 TYR A C 1
ATOM 792 O O . TYR A 1 101 ? -12.414 -7.680 -2.942 1.00 90.25 101 TYR A O 1
ATOM 800 N N . GLN A 1 102 ? -14.346 -7.231 -1.894 1.00 91.50 102 GLN A N 1
ATOM 801 C CA . GLN A 1 102 ? -13.895 -7.705 -0.585 1.00 91.50 102 GLN A CA 1
ATOM 802 C C . GLN A 1 102 ? -13.786 -9.235 -0.563 1.00 91.50 102 GLN A C 1
ATOM 804 O O . GLN A 1 102 ? -12.795 -9.767 -0.061 1.00 91.50 102 GLN A O 1
ATOM 809 N N . GLU A 1 103 ? -14.767 -9.932 -1.140 1.00 92.62 103 GLU A N 1
ATOM 810 C CA . GLU A 1 103 ? -14.805 -11.396 -1.237 1.00 92.62 103 GLU A CA 1
ATOM 811 C C . GLU A 1 103 ? -13.787 -11.921 -2.257 1.00 92.62 103 GLU A C 1
ATOM 813 O O . GLU A 1 103 ? -13.132 -12.934 -2.016 1.00 92.62 103 GLU A O 1
ATOM 818 N N . ASP A 1 104 ? -13.604 -11.186 -3.355 1.00 90.69 104 ASP A N 1
ATOM 819 C CA . ASP A 1 104 ? -12.655 -11.504 -4.425 1.00 90.69 104 ASP A CA 1
ATOM 820 C C . ASP A 1 104 ? -11.214 -11.072 -4.113 1.00 90.69 104 ASP A C 1
ATOM 822 O O . ASP A 1 104 ? -10.284 -11.374 -4.872 1.00 90.69 104 ASP A O 1
ATOM 826 N N . SER A 1 105 ? -11.005 -10.353 -3.007 1.00 91.81 105 SER A N 1
ATOM 827 C CA . SER A 1 105 ? -9.669 -9.955 -2.577 1.00 91.81 105 SER A CA 1
ATOM 828 C C . SER A 1 105 ? -8.823 -11.171 -2.198 1.00 91.81 105 SER A C 1
ATOM 830 O O . SER A 1 105 ? -9.317 -12.201 -1.735 1.00 91.81 105 SER A O 1
ATOM 832 N N . ILE A 1 106 ? -7.509 -11.047 -2.381 1.00 92.44 106 ILE A N 1
ATOM 833 C CA . ILE A 1 106 ? -6.553 -12.093 -2.016 1.00 92.44 106 ILE A CA 1
ATOM 834 C C . ILE A 1 106 ? -5.501 -11.543 -1.048 1.00 92.44 106 ILE A C 1
ATOM 836 O O . ILE A 1 106 ? -5.118 -10.375 -1.164 1.00 92.44 106 ILE A O 1
ATOM 840 N N . PRO A 1 107 ? -5.031 -12.354 -0.082 1.00 91.94 107 PRO A N 1
ATOM 841 C CA . PRO A 1 107 ? -4.026 -11.921 0.881 1.00 91.94 107 PRO A CA 1
ATOM 842 C C . PRO A 1 107 ? -2.678 -11.668 0.195 1.00 91.94 107 PRO A C 1
ATOM 844 O O . PRO A 1 107 ? -2.271 -12.436 -0.677 1.00 91.94 107 PRO A O 1
ATOM 847 N N . VAL A 1 108 ? -1.989 -10.607 0.625 1.00 87.88 108 VAL A N 1
ATOM 848 C CA . VAL A 1 108 ? -0.682 -10.148 0.117 1.00 87.88 108 VAL A CA 1
ATOM 849 C C . VAL A 1 108 ? 0.432 -10.428 1.120 1.00 87.88 108 VAL A C 1
ATOM 851 O O . VAL A 1 108 ? 0.222 -10.154 2.324 1.00 87.88 108 VAL A O 1
#

pLDDT: mean 90.92, std 9.08, range [46.62, 97.94]

Nearest PDB structures (foldseek):
  7yv9-assembly1_H  TM=3.833E-01  e=1.713E+00  Mus musculus
  7w3j-assembly1_D  TM=2.661E-01  e=1.101E+00  Homo sapiens
  7yv9-assembly1_A  TM=3.798E-01  e=2.502E+00  Mus musculus
  8usb-assembly1_C  TM=2.953E-01  e=2.071E+00  Homo sapiens
  8xks-assembly1_B  TM=3.146E-01  e=6.451E+00  Chlamydomonas reinhardtii

Solvent-accessible surface area (backbone atoms only — not comparable to full-atom values): 6880 Å² total; per-residue (Å²): 143,77,94,78,80,72,66,43,66,83,41,44,66,40,47,33,53,54,51,45,53,53,53,48,50,65,71,61,65,63,94,60,93,75,59,68,50,70,36,63,53,46,44,51,15,31,69,60,72,67,57,87,64,40,56,38,36,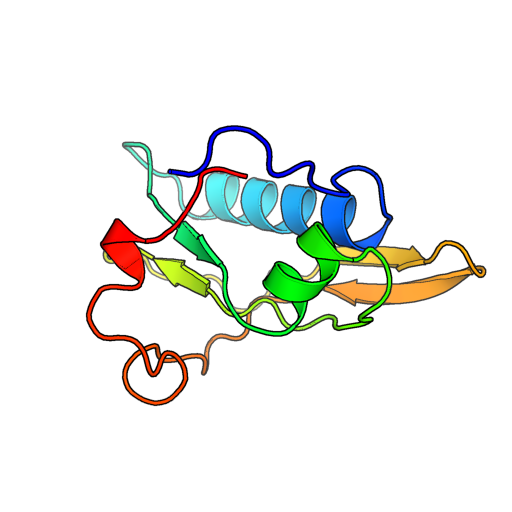56,47,61,82,58,97,72,83,77,76,92,81,63,70,29,80,34,56,42,94,88,65,53,78,47,62,35,34,68,40,85,82,55,48,59,92,82,72,51,89,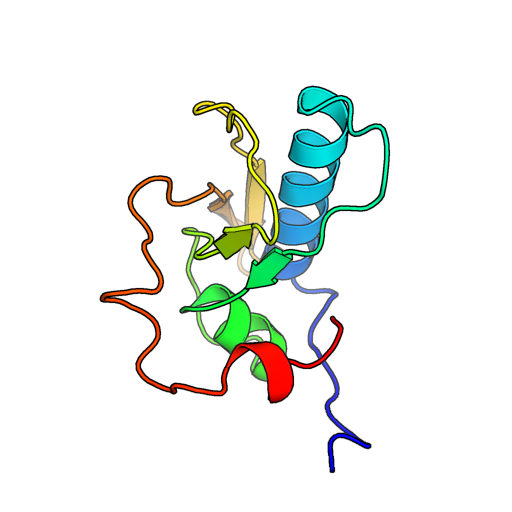58,93,56,51,78,78,72,52,75,93,131

Sequence (108 aa):
MADNVSFHTRTALAEGLRKLFKQLEQRLSLRQPLTVYLAGGMAVHLYTASRVTTDVDAEFAGRVLLPQDVLVDVVLEDGTPQVIYLDTNYNPTFALMHEDYQEDSIPV

Mean predicted aligned error: 4.15 Å

Secondary structure (DSSP, 8-state):
--TT----TTSHHHHHHHHHHHHHHHHHT-SS---EEEEHHHHHHHHHS-----EEEEEESS-----TT-EEEEE-TTS-EEEEEE-TT--HHHH---TTTTTS----

Organism: NCBI:txid412755

Foldseek 3Di:
DPPDQQWPCPWQLNVQVVVLVVVQCVVQVDPDDKDKFWDDQSVVCRRPVPRDDQETQIDIPDDTDGDQPRWGWTQGPVRRIDIHGYDPVHDCVPGPPDPCCVVVDDDD